Protein AF-A0A6N6PV56-F1 (afdb_monomer_lite)

Structure (mmCIF, N/CA/C/O backbone):
data_AF-A0A6N6PV56-F1
#
_entry.id   AF-A0A6N6PV56-F1
#
loop_
_atom_site.group_PDB
_atom_site.id
_atom_site.type_symbol
_atom_site.label_atom_id
_atom_site.label_alt_id
_atom_site.label_comp_id
_atom_site.label_asym_id
_atom_site.label_entity_id
_atom_site.label_seq_id
_atom_site.pdbx_PDB_ins_code
_atom_site.Cartn_x
_atom_site.Cartn_y
_atom_site.Cartn_z
_atom_site.occupancy
_atom_site.B_iso_or_equiv
_atom_site.auth_seq_id
_atom_site.auth_comp_id
_atom_site.auth_asym_id
_atom_site.auth_atom_id
_atom_site.pdbx_PDB_model_num
ATOM 1 N N . MET A 1 1 ? -36.313 -7.257 58.204 1.00 46.06 1 MET A N 1
ATOM 2 C CA . MET A 1 1 ? -34.987 -7.909 58.115 1.00 46.06 1 MET A CA 1
ATOM 3 C C . MET A 1 1 ? -35.196 -9.178 57.281 1.00 46.06 1 MET A C 1
ATOM 5 O O . MET A 1 1 ? -35.898 -10.039 57.771 1.00 46.06 1 MET A O 1
ATOM 9 N N . ASN A 1 2 ? -34.839 -9.355 56.001 1.00 39.34 2 ASN A N 1
ATOM 10 C CA . ASN A 1 2 ? -33.993 -8.637 55.042 1.00 39.34 2 ASN A CA 1
ATOM 11 C C . ASN A 1 2 ? -34.515 -8.879 53.608 1.00 39.34 2 ASN A C 1
ATOM 13 O O . ASN A 1 2 ? -34.449 -9.997 53.113 1.00 39.34 2 ASN A O 1
ATOM 17 N N . SER A 1 3 ? -34.982 -7.828 52.929 1.00 43.53 3 SER A N 1
ATOM 18 C CA . SER A 1 3 ? -35.458 -7.869 51.534 1.00 43.53 3 SER A CA 1
ATOM 19 C C . SER A 1 3 ? -34.471 -7.140 50.614 1.00 43.53 3 SER A C 1
ATOM 21 O O . SER A 1 3 ? -34.800 -6.116 50.022 1.00 43.53 3 SER A O 1
ATOM 23 N N . ARG A 1 4 ? -33.209 -7.593 50.587 1.00 48.69 4 ARG A N 1
ATOM 24 C CA . ARG A 1 4 ? -32.111 -6.897 49.878 1.00 48.69 4 ARG A CA 1
ATOM 25 C C . ARG A 1 4 ? -31.247 -7.769 48.959 1.00 48.69 4 ARG A C 1
ATOM 27 O O . ARG A 1 4 ? -30.263 -7.273 48.431 1.00 48.69 4 ARG A O 1
ATOM 34 N N . VAL A 1 5 ? -31.605 -9.031 48.721 1.00 49.91 5 VAL A N 1
ATOM 35 C CA . VAL A 1 5 ? -30.749 -9.947 47.931 1.00 49.91 5 VAL A CA 1
ATOM 36 C C . VAL A 1 5 ? -31.137 -10.017 46.441 1.00 49.91 5 VAL A C 1
ATOM 38 O O . VAL A 1 5 ? -30.365 -10.507 45.628 1.00 49.91 5 VAL A O 1
ATOM 41 N N . LEU A 1 6 ? -32.279 -9.455 46.027 1.00 42.16 6 LEU A N 1
ATOM 42 C CA . LEU A 1 6 ? -32.820 -9.668 44.673 1.00 42.16 6 LEU A CA 1
ATOM 43 C C . LEU A 1 6 ? -32.437 -8.611 43.613 1.00 42.16 6 LEU A C 1
ATOM 45 O O . LEU A 1 6 ? -33.061 -8.562 42.560 1.00 42.16 6 LEU A O 1
ATOM 49 N N . ALA A 1 7 ? -31.439 -7.756 43.859 1.00 44.91 7 ALA A N 1
ATOM 50 C CA . ALA A 1 7 ? -31.125 -6.619 42.976 1.00 44.91 7 ALA A CA 1
ATOM 51 C C . ALA A 1 7 ? -29.696 -6.621 42.396 1.00 44.91 7 ALA A C 1
ATOM 53 O O . ALA A 1 7 ? -29.183 -5.565 42.043 1.00 44.91 7 ALA A O 1
ATOM 54 N N . VAL A 1 8 ? -29.034 -7.782 42.297 1.00 48.97 8 VAL A N 1
ATOM 55 C CA . VAL A 1 8 ? -27.640 -7.866 41.797 1.00 48.97 8 VAL A CA 1
ATOM 56 C C . VAL A 1 8 ? -27.528 -8.477 40.386 1.00 48.97 8 VAL A C 1
ATOM 58 O O . VAL A 1 8 ? -26.471 -8.407 39.772 1.00 48.97 8 VAL A O 1
ATOM 61 N N . LEU A 1 9 ? -28.612 -8.994 39.790 1.00 47.25 9 LEU A N 1
ATOM 62 C CA . LEU A 1 9 ? -28.548 -9.647 38.466 1.00 47.25 9 LEU A CA 1
ATOM 63 C C . LEU A 1 9 ? -28.747 -8.733 37.238 1.00 47.25 9 LEU A C 1
ATOM 65 O O . LEU A 1 9 ? -28.621 -9.208 36.115 1.00 47.25 9 LEU A O 1
ATOM 69 N N . ALA A 1 10 ? -29.023 -7.437 37.403 1.00 50.59 10 ALA A N 1
ATOM 70 C CA . ALA A 1 10 ? -29.445 -6.568 36.292 1.00 50.59 10 ALA A CA 1
ATOM 71 C C . ALA A 1 10 ? -28.329 -5.726 35.630 1.00 50.59 10 ALA A C 1
ATOM 73 O O . ALA A 1 10 ? -28.638 -4.773 34.921 1.00 50.59 10 ALA A O 1
ATOM 74 N N . ALA A 1 11 ? -27.044 -6.042 35.836 1.00 52.06 11 ALA A N 1
ATOM 75 C CA . ALA A 1 11 ? -25.938 -5.244 35.282 1.00 52.06 11 ALA A CA 1
ATOM 76 C C . ALA A 1 11 ? -24.897 -6.039 34.472 1.00 52.06 11 ALA A C 1
ATOM 78 O O . ALA A 1 11 ? -23.837 -5.508 34.154 1.00 52.06 11 ALA A O 1
ATOM 79 N N . LEU A 1 12 ? -25.204 -7.273 34.051 1.00 49.59 12 LEU A N 1
ATOM 80 C CA . LEU A 1 12 ? -24.517 -7.901 32.914 1.00 49.59 12 LEU A CA 1
ATOM 81 C C . LEU A 1 12 ? -25.135 -7.381 31.610 1.00 49.59 12 LEU A C 1
ATOM 83 O O . LEU A 1 12 ? -25.704 -8.129 30.818 1.00 49.59 12 LEU A O 1
ATOM 87 N N . CYS A 1 13 ? -25.034 -6.067 31.394 1.00 47.19 13 CYS A N 1
ATOM 88 C CA . CYS A 1 13 ? -25.150 -5.520 30.053 1.00 47.19 13 CYS A CA 1
ATOM 89 C C . CYS A 1 13 ? -23.908 -6.010 29.310 1.00 47.19 13 CYS A C 1
ATOM 91 O O . CYS A 1 13 ? -22.814 -5.459 29.428 1.00 47.19 13 CYS A O 1
ATOM 93 N N . THR A 1 14 ? -24.071 -7.150 28.651 1.00 49.00 14 THR A N 1
ATOM 94 C CA . THR A 1 14 ? -23.127 -7.718 27.706 1.00 49.00 14 THR A CA 1
ATOM 95 C C . THR A 1 14 ? -22.983 -6.711 26.577 1.00 49.00 14 THR A C 1
ATOM 97 O O . THR A 1 14 ? -23.686 -6.751 25.572 1.00 49.00 14 THR A O 1
ATOM 100 N N . VAL A 1 15 ? -22.037 -5.787 26.741 1.00 51.53 15 VAL A N 1
ATOM 101 C CA . VAL A 1 15 ? -21.381 -5.165 25.601 1.00 51.53 15 VAL A CA 1
ATOM 102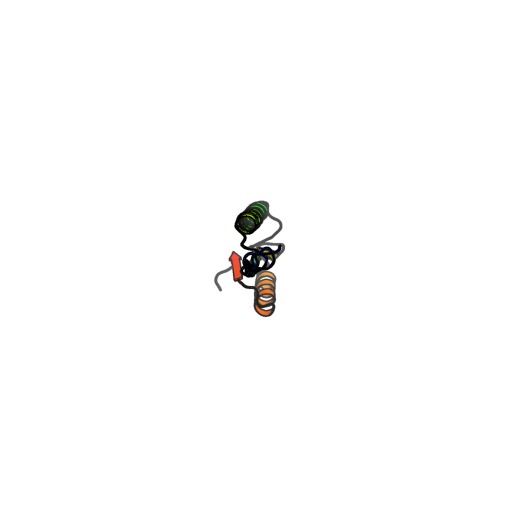 C C . VAL A 1 15 ? -20.612 -6.305 24.946 1.00 51.53 15 VAL A C 1
ATOM 104 O O . VAL A 1 15 ? -19.446 -6.553 25.244 1.00 51.53 15 VAL A O 1
ATOM 107 N N . VAL A 1 16 ? -21.307 -7.077 24.109 1.00 50.91 16 VAL A N 1
ATOM 108 C CA . VAL A 1 16 ? -20.665 -7.850 23.055 1.00 50.91 16 VAL A CA 1
ATOM 109 C C . VAL A 1 16 ? -20.005 -6.782 22.201 1.00 50.91 16 VAL A C 1
ATOM 111 O O . VAL A 1 16 ? -20.644 -6.171 21.347 1.00 50.91 16 VAL A O 1
ATOM 114 N N . GLY A 1 17 ? -18.758 -6.448 22.532 1.00 48.00 17 GLY A N 1
ATOM 115 C CA . GLY A 1 17 ? -17.931 -5.641 21.663 1.00 48.00 17 GLY A CA 1
ATOM 116 C C . GLY A 1 17 ? -17.923 -6.372 20.335 1.00 48.00 17 GLY A C 1
ATOM 117 O O . GLY A 1 17 ? -17.375 -7.470 20.255 1.00 48.00 17 GLY A O 1
ATOM 118 N N . GLN A 1 18 ? -18.607 -5.808 19.338 1.00 53.00 18 GLN A N 1
ATOM 119 C CA . GLN A 1 18 ? -18.426 -6.183 17.943 1.00 53.00 18 GLN A CA 1
ATOM 120 C C . GLN A 1 18 ? -16.915 -6.256 17.744 1.00 53.00 18 GLN A C 1
ATOM 122 O O . GLN A 1 18 ? -16.229 -5.245 17.920 1.00 53.00 18 GLN A O 1
ATOM 127 N N . ALA A 1 19 ? -16.386 -7.457 17.510 1.00 53.41 19 ALA A N 1
ATOM 128 C CA . ALA A 1 19 ? -14.989 -7.605 17.161 1.00 53.41 19 ALA A CA 1
ATOM 129 C C . ALA A 1 19 ? -14.815 -6.783 15.886 1.00 53.41 19 ALA A C 1
ATOM 131 O O . ALA A 1 19 ? -15.353 -7.143 14.845 1.00 53.41 19 ALA A O 1
ATOM 132 N N . ALA A 1 20 ? -14.189 -5.612 16.004 1.00 59.56 20 ALA A N 1
ATOM 133 C CA . ALA A 1 20 ? -13.952 -4.764 14.856 1.00 59.56 20 ALA A CA 1
ATOM 134 C C . ALA A 1 20 ? -13.058 -5.561 13.910 1.00 59.56 20 ALA A C 1
ATOM 136 O O . ALA A 1 20 ? -11.893 -5.811 14.237 1.00 59.56 20 ALA A O 1
ATOM 137 N N . ASP A 1 21 ? -13.624 -6.007 12.789 1.00 67.00 21 ASP A N 1
ATOM 138 C CA . ASP A 1 21 ? -12.885 -6.757 11.785 1.00 67.00 21 ASP A CA 1
ATOM 139 C C . ASP A 1 21 ? -11.641 -5.954 11.408 1.00 67.00 21 ASP A C 1
ATOM 141 O O . ASP A 1 21 ? -11.711 -4.801 10.972 1.00 67.00 21 ASP A O 1
ATOM 145 N N . SER A 1 22 ? -10.473 -6.545 11.657 1.00 89.25 22 SER A N 1
ATOM 146 C CA . SER A 1 22 ? -9.211 -5.896 11.346 1.00 89.25 22 SER A CA 1
ATOM 147 C C . SER A 1 22 ? -8.903 -6.113 9.871 1.00 89.25 22 SER A C 1
ATOM 149 O O . SER A 1 22 ? -8.588 -7.233 9.461 1.00 89.25 22 SER A O 1
ATOM 151 N N . PHE A 1 23 ? -8.954 -5.055 9.070 1.00 96.69 23 PHE A N 1
ATOM 152 C CA . PHE A 1 23 ? -8.618 -5.145 7.655 1.00 96.69 23 PHE A CA 1
ATOM 153 C C . PHE A 1 23 ? -7.106 -5.139 7.463 1.00 96.69 23 PHE A C 1
ATOM 155 O O . PHE A 1 23 ? -6.396 -4.307 8.023 1.00 96.69 23 PHE A O 1
ATOM 162 N N . SER A 1 24 ? -6.601 -6.043 6.634 1.00 97.81 24 SER A N 1
ATOM 163 C CA . SER A 1 24 ? -5.224 -6.001 6.146 1.00 97.81 24 SER A CA 1
ATOM 164 C C . SER A 1 24 ? -5.220 -5.422 4.736 1.00 97.81 24 SER A C 1
ATOM 166 O O . SER A 1 24 ? -5.807 -6.004 3.832 1.00 97.81 24 SER A O 1
ATOM 168 N N . ILE A 1 25 ? -4.595 -4.262 4.541 1.00 98.31 25 ILE A N 1
ATOM 169 C CA . ILE A 1 25 ? -4.605 -3.550 3.258 1.00 98.31 25 ILE A CA 1
ATOM 170 C C . ILE A 1 25 ? -3.173 -3.378 2.771 1.00 98.31 25 ILE A C 1
ATOM 172 O O . ILE A 1 25 ? -2.341 -2.807 3.477 1.00 98.31 25 ILE A O 1
ATOM 176 N N . ALA A 1 26 ? -2.882 -3.857 1.563 1.00 98.56 26 ALA A N 1
ATOM 177 C CA . ALA A 1 26 ? -1.611 -3.607 0.895 1.00 98.56 26 ALA A CA 1
ATOM 178 C C . ALA A 1 26 ? -1.729 -2.409 -0.049 1.00 98.56 26 ALA A C 1
ATOM 180 O O . ALA A 1 26 ? -2.593 -2.390 -0.919 1.00 98.56 26 ALA A O 1
ATOM 181 N N . VAL A 1 27 ? -0.848 -1.426 0.105 1.00 98.50 27 VAL A N 1
ATOM 182 C CA . VAL A 1 27 ? -0.702 -0.292 -0.809 1.00 98.50 27 VAL A CA 1
ATOM 183 C C . VAL A 1 27 ? 0.595 -0.469 -1.589 1.00 98.50 27 VAL A C 1
ATOM 185 O O . VAL A 1 27 ? 1.683 -0.513 -1.004 1.00 98.50 27 VAL A O 1
ATOM 188 N N . ILE A 1 28 ? 0.455 -0.593 -2.909 1.00 98.25 28 ILE A N 1
ATOM 189 C CA . ILE A 1 28 ? 1.528 -0.925 -3.844 1.00 98.25 28 ILE A CA 1
ATOM 190 C C . ILE A 1 28 ? 1.732 0.260 -4.802 1.00 98.25 28 ILE A C 1
ATOM 192 O O . ILE A 1 28 ? 0.989 0.389 -5.780 1.00 98.25 28 ILE A O 1
ATOM 196 N N . PRO A 1 29 ? 2.687 1.168 -4.516 1.00 97.75 29 PRO A N 1
ATOM 197 C CA . PRO A 1 29 ? 2.982 2.316 -5.373 1.00 97.75 29 PRO A CA 1
ATOM 198 C C . PRO A 1 29 ? 3.767 1.910 -6.634 1.00 97.75 29 PRO A C 1
ATOM 200 O O . PRO A 1 29 ? 4.265 0.783 -6.724 1.00 97.75 29 PRO A O 1
ATOM 203 N N . LYS A 1 30 ? 3.946 2.850 -7.578 1.00 95.81 30 LYS A N 1
ATOM 204 C CA . LYS A 1 30 ? 4.855 2.658 -8.730 1.00 95.81 30 LYS A CA 1
ATOM 205 C C . LYS A 1 30 ? 6.330 2.695 -8.324 1.00 95.81 30 LYS A C 1
ATOM 207 O O . LYS A 1 30 ? 7.147 2.100 -9.004 1.00 95.81 30 LYS A O 1
ATOM 212 N N . GLY A 1 31 ? 6.670 3.373 -7.228 1.00 92.69 31 GLY A N 1
ATOM 213 C CA . GLY A 1 31 ? 8.021 3.450 -6.672 1.00 92.69 31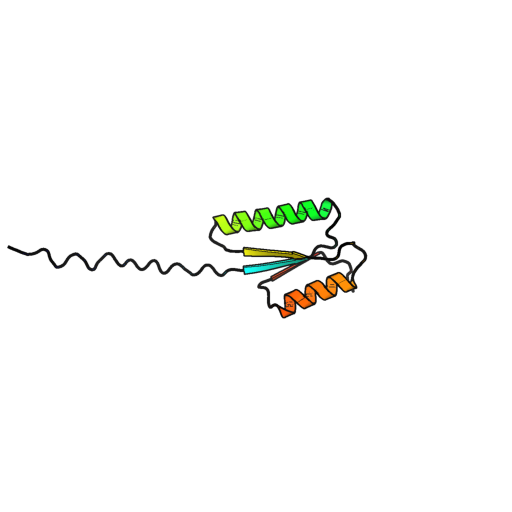 GLY A CA 1
ATOM 214 C C . GLY A 1 31 ? 7.984 3.852 -5.198 1.00 92.69 31 GLY A C 1
ATOM 215 O O . GLY A 1 31 ? 6.950 4.282 -4.690 1.00 92.69 31 GLY A O 1
ATOM 216 N N . THR A 1 32 ? 9.094 3.707 -4.476 1.00 90.81 32 THR A N 1
ATOM 217 C CA . THR A 1 32 ? 9.145 4.012 -3.027 1.00 90.81 32 THR A CA 1
ATOM 218 C C . THR A 1 32 ? 10.150 5.100 -2.650 1.00 90.81 32 THR A C 1
ATOM 220 O O . THR A 1 32 ? 10.175 5.549 -1.505 1.00 90.81 32 THR A O 1
ATOM 223 N N . THR A 1 33 ? 10.949 5.563 -3.611 1.00 88.25 33 THR A N 1
ATOM 224 C CA . THR A 1 33 ? 12.070 6.486 -3.386 1.00 88.25 33 THR A CA 1
ATOM 225 C C . THR A 1 33 ? 11.714 7.956 -3.634 1.00 88.25 33 THR A C 1
ATOM 227 O O . THR A 1 33 ? 12.190 8.827 -2.904 1.00 88.25 33 THR A O 1
ATOM 230 N N . HIS A 1 34 ? 10.847 8.247 -4.611 1.00 89.25 34 HIS A N 1
ATOM 231 C CA . HIS A 1 34 ? 10.446 9.614 -4.963 1.00 89.25 34 HIS A CA 1
ATOM 232 C C . HIS A 1 34 ? 9.553 10.274 -3.895 1.00 89.25 34 HIS A C 1
ATOM 234 O O . HIS A 1 34 ? 8.682 9.631 -3.305 1.00 89.25 34 HIS A O 1
ATOM 240 N N . GLU A 1 35 ? 9.710 11.591 -3.707 1.00 92.00 35 GLU A N 1
ATOM 241 C CA . GLU A 1 35 ? 8.908 12.397 -2.764 1.00 92.00 35 GLU A CA 1
ATOM 242 C C . GLU A 1 35 ? 7.401 12.314 -3.032 1.00 92.00 35 GLU A C 1
ATOM 244 O O . GLU A 1 3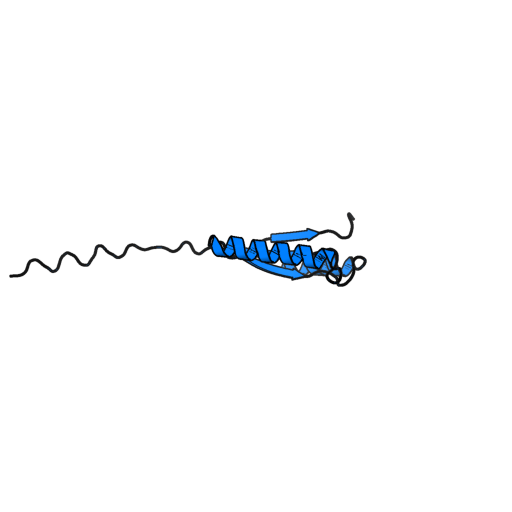5 ? 6.600 12.283 -2.096 1.00 92.00 35 GLU A O 1
ATOM 249 N N . PHE A 1 36 ? 7.012 12.189 -4.305 1.00 93.69 36 PHE A N 1
ATOM 250 C CA . PHE A 1 36 ? 5.623 11.962 -4.698 1.00 93.69 36 PHE A CA 1
ATOM 251 C C . PHE A 1 36 ? 5.013 10.776 -3.933 1.00 93.69 36 PHE A C 1
ATOM 253 O O . PHE A 1 36 ? 4.009 10.939 -3.240 1.00 93.69 36 PHE A O 1
ATOM 260 N N . TRP A 1 37 ? 5.665 9.611 -3.938 1.00 94.75 37 TRP A N 1
ATOM 261 C CA . TRP A 1 37 ? 5.164 8.419 -3.245 1.00 94.75 37 TRP A CA 1
ATOM 262 C C . TRP A 1 37 ? 5.241 8.518 -1.724 1.00 94.75 37 TRP A C 1
ATOM 264 O O . TRP A 1 37 ? 4.389 7.949 -1.041 1.00 94.75 37 TRP A O 1
ATOM 274 N N . LYS A 1 38 ? 6.184 9.291 -1.171 1.00 93.00 38 LYS A N 1
ATOM 275 C CA . LYS A 1 38 ? 6.217 9.577 0.273 1.00 93.00 38 LYS A CA 1
ATOM 276 C C . LYS A 1 38 ? 4.981 10.360 0.718 1.00 93.00 38 LYS A C 1
ATOM 278 O O . LYS A 1 38 ? 4.410 10.043 1.761 1.00 93.00 38 LYS A O 1
ATOM 283 N N . SER A 1 39 ? 4.530 11.325 -0.087 1.00 95.94 39 SER A N 1
ATOM 284 C CA . SER A 1 39 ? 3.295 12.070 0.193 1.00 95.94 39 SER A CA 1
ATOM 285 C C . SER A 1 39 ? 2.055 11.165 0.168 1.00 95.94 39 SER A C 1
ATOM 287 O O . SER A 1 39 ? 1.221 11.228 1.073 1.00 95.94 39 SER A O 1
ATOM 289 N N . ILE A 1 40 ? 1.981 10.238 -0.795 1.00 96.94 40 ILE A N 1
ATOM 290 C CA . ILE A 1 40 ? 0.901 9.245 -0.883 1.00 96.94 40 ILE A CA 1
ATOM 291 C C . ILE A 1 40 ? 0.925 8.303 0.328 1.00 96.94 40 ILE A C 1
ATOM 293 O O . ILE A 1 40 ? -0.121 8.032 0.920 1.00 96.94 40 ILE A O 1
ATOM 297 N N . HIS A 1 41 ? 2.110 7.854 0.755 1.00 97.50 41 HIS A N 1
ATOM 298 C CA . HIS A 1 41 ? 2.264 7.035 1.958 1.00 97.50 41 HIS A CA 1
ATOM 299 C C . HIS A 1 41 ? 1.765 7.763 3.211 1.00 97.50 41 HIS A C 1
ATOM 301 O O . HIS A 1 41 ? 1.020 7.1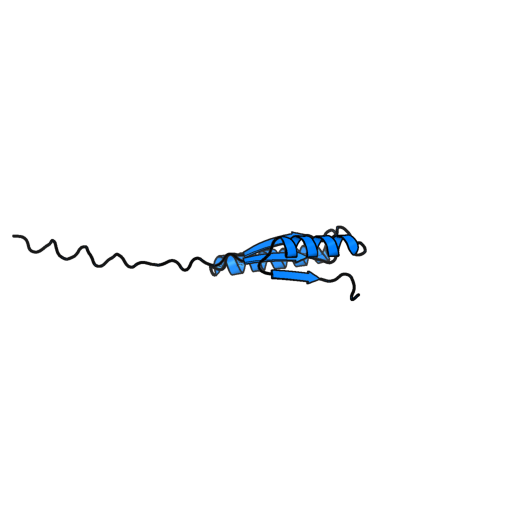84 4.002 1.00 97.50 41 HIS A O 1
ATOM 307 N N . ALA A 1 42 ? 2.114 9.042 3.375 1.00 97.88 42 ALA A N 1
ATOM 308 C CA . ALA A 1 42 ? 1.623 9.852 4.485 1.00 97.88 42 ALA A CA 1
ATOM 309 C C . ALA A 1 42 ? 0.086 9.947 4.488 1.00 97.88 42 ALA A C 1
ATOM 311 O O . ALA A 1 42 ? -0.532 9.823 5.547 1.00 97.88 42 ALA A O 1
ATOM 312 N N . GLY A 1 43 ? -0.538 10.089 3.313 1.00 98.19 43 GLY A N 1
ATOM 313 C CA . GLY A 1 43 ? -1.994 10.044 3.155 1.00 98.19 43 GLY A CA 1
ATOM 314 C C . GLY A 1 43 ? -2.604 8.702 3.576 1.00 98.19 43 GLY A C 1
ATOM 315 O O . GLY A 1 43 ? -3.574 8.679 4.333 1.00 98.19 43 GLY A O 1
ATOM 316 N N . ALA A 1 44 ? -1.998 7.583 3.171 1.00 98.31 44 ALA A N 1
ATOM 317 C CA . ALA A 1 44 ? -2.447 6.246 3.564 1.00 98.31 44 ALA A CA 1
ATOM 318 C C . ALA A 1 44 ? -2.344 6.018 5.086 1.00 98.31 44 ALA A C 1
ATOM 320 O O . ALA A 1 44 ? -3.270 5.491 5.702 1.00 98.31 44 ALA A O 1
ATOM 321 N N . VAL A 1 45 ? -1.256 6.474 5.716 1.00 98.44 45 VAL A N 1
ATOM 322 C CA . VAL A 1 45 ? -1.077 6.415 7.178 1.00 98.44 45 VAL A CA 1
ATOM 323 C C . VAL A 1 45 ? -2.076 7.321 7.901 1.00 98.44 45 VAL A C 1
ATOM 325 O O . VAL A 1 45 ? -2.603 6.945 8.948 1.00 98.44 45 VAL A O 1
ATOM 328 N N . LYS A 1 46 ? -2.375 8.507 7.357 1.00 98.62 46 LYS A N 1
ATOM 329 C CA . LYS A 1 46 ? -3.411 9.393 7.904 1.00 98.62 46 LYS A CA 1
ATOM 330 C C . LYS A 1 46 ? -4.778 8.706 7.890 1.00 98.62 46 LYS A C 1
ATOM 332 O O . LYS A 1 46 ? -5.409 8.637 8.939 1.00 98.62 46 LYS A O 1
ATOM 337 N N . ALA A 1 47 ? -5.177 8.121 6.760 1.00 98.19 47 ALA A N 1
ATOM 338 C CA . ALA A 1 47 ? -6.437 7.387 6.642 1.00 98.19 47 ALA A CA 1
ATOM 339 C C . ALA A 1 47 ? -6.505 6.190 7.607 1.00 98.19 47 ALA A C 1
ATOM 341 O O . ALA A 1 47 ? -7.516 5.991 8.274 1.00 98.19 47 ALA A O 1
ATOM 342 N N . GLN A 1 48 ? -5.408 5.434 7.750 1.00 97.88 48 GLN A N 1
ATOM 343 C CA . GLN A 1 48 ? -5.308 4.351 8.733 1.00 97.88 48 GLN A CA 1
ATOM 344 C C . GLN A 1 48 ? -5.619 4.847 10.154 1.00 97.88 48 GLN A C 1
ATOM 346 O O . GLN A 1 48 ? -6.393 4.215 10.865 1.00 97.88 48 GLN A O 1
ATOM 351 N N . ARG A 1 49 ? -5.039 5.983 10.566 1.00 98.00 49 ARG A N 1
ATOM 352 C CA . ARG A 1 49 ? -5.251 6.576 11.899 1.00 98.00 49 ARG A CA 1
ATOM 353 C C . ARG A 1 49 ? -6.671 7.108 12.087 1.00 98.00 49 ARG A C 1
ATOM 355 O O . ARG A 1 49 ? -7.238 6.951 13.162 1.00 98.00 49 ARG A O 1
ATOM 362 N N . GLU A 1 50 ? -7.239 7.733 11.061 1.00 98.19 50 GLU A N 1
ATOM 363 C CA . GLU A 1 50 ? -8.613 8.246 11.095 1.00 98.19 50 GLU A CA 1
ATOM 364 C C . GLU A 1 50 ? -9.637 7.116 11.233 1.00 98.19 50 GLU A C 1
ATOM 366 O O . GLU A 1 50 ? -10.577 7.242 12.016 1.00 98.19 50 GLU A O 1
ATOM 371 N N . LEU A 1 51 ? -9.431 5.999 10.529 1.00 96.31 51 LEU A N 1
ATOM 372 C CA . LEU A 1 51 ? -10.261 4.799 10.660 1.00 96.31 51 LEU A CA 1
ATOM 373 C C . LEU A 1 51 ? -10.091 4.142 12.032 1.00 96.31 51 LEU A C 1
ATOM 375 O O . LEU A 1 51 ? -11.082 3.752 12.649 1.00 96.31 51 LEU A O 1
ATOM 379 N N . ASP A 1 52 ? -8.858 4.092 12.543 1.00 94.75 52 ASP A N 1
ATOM 380 C CA . ASP A 1 52 ? -8.565 3.564 13.876 1.00 94.75 52 ASP A CA 1
ATOM 381 C C . ASP A 1 52 ? -9.334 4.321 14.969 1.00 94.75 52 ASP A C 1
ATOM 383 O O . ASP A 1 52 ? -9.962 3.705 15.831 1.00 94.75 52 ASP A O 1
ATOM 387 N N . ALA A 1 53 ? -9.355 5.656 14.879 1.00 96.00 53 ALA A N 1
ATOM 388 C CA . ALA A 1 53 ? -10.097 6.534 15.783 1.00 96.00 53 ALA A CA 1
ATOM 389 C C . ALA A 1 53 ? -11.625 6.356 15.688 1.00 96.00 53 ALA A C 1
ATOM 391 O O . ALA A 1 53 ? -12.335 6.619 16.656 1.00 96.00 53 ALA A O 1
ATOM 392 N N . GLN A 1 54 ? -12.129 5.882 14.547 1.00 95.38 54 GLN A N 1
ATOM 393 C CA . GLN A 1 54 ? -13.542 5.546 14.326 1.00 95.38 54 GLN A CA 1
ATOM 394 C C . GLN A 1 54 ? -13.879 4.098 14.725 1.00 95.38 54 GLN A C 1
ATOM 396 O O . GLN A 1 54 ? -15.000 3.641 14.514 1.00 95.38 54 GLN A O 1
ATOM 401 N N . GLY A 1 55 ? -12.921 3.356 15.292 1.00 93.81 55 GLY A N 1
ATOM 402 C CA . GLY A 1 55 ? -13.103 1.968 15.717 1.00 93.81 55 GLY A CA 1
ATOM 403 C C . GLY A 1 55 ? -12.872 0.929 14.618 1.00 93.81 55 GLY A C 1
ATOM 404 O O . GLY A 1 55 ? -13.022 -0.260 14.881 1.00 93.81 55 GLY A O 1
ATOM 405 N N . THR A 1 56 ? -12.463 1.336 13.413 1.00 95.00 56 THR A N 1
ATOM 406 C CA . THR A 1 56 ? -12.130 0.419 12.314 1.00 95.00 56 THR A CA 1
ATOM 407 C C . THR A 1 56 ? -10.626 0.172 12.274 1.00 95.00 56 THR A C 1
ATOM 409 O O . THR A 1 56 ? -9.840 1.029 11.872 1.00 95.00 56 THR A O 1
ATOM 412 N N . LYS A 1 57 ? -10.196 -1.024 12.680 1.00 96.38 57 LYS A N 1
ATOM 413 C CA . LYS A 1 57 ? -8.774 -1.383 12.724 1.00 96.38 57 LYS A CA 1
ATOM 414 C C . LYS A 1 57 ? -8.274 -1.717 11.317 1.00 96.38 57 LYS A C 1
ATOM 416 O O . LYS A 1 57 ? -8.713 -2.688 10.711 1.00 96.38 57 LYS A O 1
ATOM 421 N N . VAL A 1 58 ? -7.302 -0.958 10.814 1.00 96.88 58 VAL A N 1
ATOM 422 C CA . VAL A 1 58 ? -6.638 -1.238 9.530 1.00 96.88 58 VAL A CA 1
ATOM 423 C C . VAL A 1 58 ? -5.151 -1.479 9.759 1.00 96.88 58 VAL A C 1
ATOM 425 O O . VAL A 1 58 ? -4.448 -0.643 10.321 1.00 96.88 58 VAL A O 1
ATOM 428 N N . ARG A 1 59 ? -4.640 -2.616 9.291 1.00 97.12 59 ARG A N 1
ATOM 429 C CA . ARG A 1 59 ? -3.210 -2.901 9.157 1.00 97.12 59 ARG A CA 1
ATOM 430 C C . ARG A 1 59 ? -2.773 -2.546 7.740 1.00 97.12 59 ARG A C 1
ATOM 432 O O . ARG A 1 59 ? -3.109 -3.252 6.793 1.00 97.12 59 ARG A O 1
ATOM 439 N N . LEU A 1 60 ? -2.002 -1.472 7.622 1.00 97.94 60 LEU A N 1
ATOM 440 C CA . LEU A 1 60 ? -1.444 -1.004 6.360 1.00 97.94 60 LEU A CA 1
ATOM 441 C C . LEU A 1 60 ? -0.105 -1.693 6.058 1.00 97.94 60 LEU A C 1
ATOM 443 O O . LEU A 1 60 ? 0.804 -1.678 6.889 1.00 97.94 60 LEU A O 1
ATOM 447 N N . PHE A 1 61 ? 0.042 -2.243 4.856 1.00 98.12 61 PHE A N 1
ATOM 448 C CA . PHE A 1 61 ? 1.331 -2.630 4.289 1.00 98.12 61 PHE A CA 1
ATOM 449 C C . PHE A 1 61 ? 1.707 -1.655 3.177 1.00 98.12 61 PHE A C 1
ATOM 451 O O . PHE A 1 61 ? 0.947 -1.484 2.231 1.00 98.12 61 PHE A O 1
ATOM 458 N N . TRP A 1 62 ? 2.889 -1.052 3.265 1.00 97.50 62 TRP A N 1
ATOM 459 C CA . TRP A 1 62 ? 3.447 -0.206 2.213 1.00 97.50 62 TRP A CA 1
ATOM 460 C C . TRP A 1 62 ? 4.612 -0.934 1.551 1.00 97.50 62 TRP A C 1
ATOM 462 O O . TRP A 1 62 ? 5.665 -1.122 2.169 1.00 97.50 62 TRP A O 1
ATOM 472 N N . LYS A 1 63 ? 4.427 -1.401 0.315 1.00 97.62 63 LYS A N 1
ATOM 473 C CA . LYS A 1 63 ? 5.474 -2.133 -0.401 1.00 97.62 63 LYS A CA 1
ATOM 474 C C . LYS A 1 63 ? 5.280 -2.013 -1.903 1.00 97.62 63 LYS A C 1
ATOM 476 O O . LYS A 1 63 ? 4.202 -2.2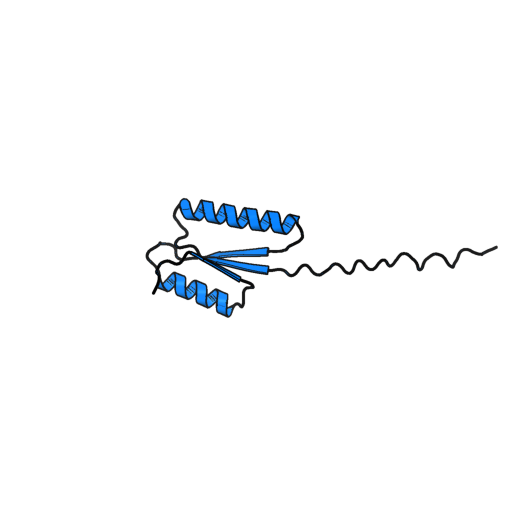81 -2.405 1.00 97.62 63 LYS A O 1
ATOM 481 N N . GLY A 1 64 ? 6.349 -1.681 -2.607 1.00 95.94 64 GLY A N 1
ATOM 482 C CA . GLY A 1 64 ? 6.412 -1.640 -4.063 1.00 95.94 64 GLY A CA 1
ATOM 483 C C . GLY A 1 64 ? 7.859 -1.818 -4.522 1.00 95.94 64 GLY A C 1
ATOM 484 O O . GLY A 1 64 ? 8.711 -2.161 -3.690 1.00 95.94 64 GLY A O 1
ATOM 485 N N . PRO A 1 65 ? 8.139 -1.604 -5.812 1.00 95.31 65 PRO A N 1
ATOM 486 C CA . PRO A 1 65 ? 9.503 -1.550 -6.320 1.00 95.31 65 PRO A CA 1
ATOM 487 C C . PRO A 1 65 ? 10.245 -0.304 -5.810 1.00 95.31 65 PRO A C 1
ATOM 489 O O . PRO A 1 65 ? 9.646 0.686 -5.370 1.00 95.31 65 PRO A O 1
ATOM 492 N N . ASP A 1 66 ? 11.574 -0.346 -5.870 1.00 92.12 66 ASP A N 1
ATOM 493 C CA . ASP A 1 66 ? 12.414 0.794 -5.484 1.00 92.12 66 ASP A CA 1
ATOM 494 C C . ASP A 1 66 ? 12.369 1.908 -6.546 1.00 92.12 66 ASP A C 1
ATOM 496 O O . ASP A 1 66 ? 12.460 3.097 -6.217 1.00 92.12 66 ASP A O 1
ATOM 500 N N . ARG A 1 67 ? 12.161 1.526 -7.813 1.00 90.12 67 ARG A N 1
ATOM 501 C CA . ARG A 1 67 ? 12.139 2.394 -8.996 1.00 90.12 67 ARG A CA 1
ATOM 502 C C . ARG A 1 67 ? 10.889 2.158 -9.844 1.00 90.12 67 ARG A C 1
ATOM 504 O O . ARG A 1 67 ? 10.351 1.056 -9.861 1.00 90.12 67 ARG A O 1
ATOM 511 N N . GLU A 1 68 ? 10.482 3.184 -10.588 1.00 92.06 68 GLU A N 1
ATOM 512 C CA . GLU A 1 68 ? 9.280 3.165 -11.438 1.00 92.06 68 GLU A CA 1
ATOM 513 C C . GLU A 1 68 ? 9.468 2.475 -12.802 1.00 92.06 68 GLU A C 1
ATOM 515 O O . GLU A 1 68 ? 8.682 2.681 -13.721 1.00 92.06 68 GLU A O 1
ATOM 520 N N . ASP A 1 69 ? 10.517 1.677 -12.962 1.00 91.62 69 ASP A N 1
ATOM 521 C CA . ASP A 1 69 ? 10.782 0.866 -14.153 1.00 91.62 69 ASP A CA 1
ATOM 522 C C . ASP A 1 69 ? 10.800 -0.642 -13.851 1.00 91.62 69 ASP A C 1
ATOM 524 O O . ASP A 1 69 ? 10.836 -1.456 -14.771 1.00 91.62 69 ASP A O 1
ATOM 528 N N . ASP A 1 70 ? 10.710 -1.035 -12.577 1.00 94.31 70 ASP A N 1
ATOM 529 C CA . ASP A 1 70 ? 10.791 -2.433 -12.154 1.00 94.31 70 ASP A CA 1
ATOM 530 C C . ASP A 1 70 ? 9.397 -3.072 -12.032 1.00 94.31 70 ASP A C 1
ATOM 532 O O . ASP A 1 70 ? 8.830 -3.260 -10.947 1.00 94.31 70 ASP A O 1
ATOM 536 N N . ARG A 1 71 ? 8.820 -3.383 -13.196 1.00 94.31 71 ARG A N 1
ATOM 537 C CA . ARG A 1 71 ? 7.508 -4.032 -13.309 1.00 94.31 71 ARG A CA 1
ATOM 538 C C . ARG A 1 71 ? 7.481 -5.409 -12.665 1.00 94.31 71 ARG A C 1
ATOM 540 O O . ARG A 1 71 ? 6.545 -5.714 -11.926 1.00 94.31 71 ARG A O 1
ATOM 547 N N . ASP A 1 72 ? 8.483 -6.235 -12.942 1.00 95.38 72 ASP A N 1
ATOM 548 C CA . ASP A 1 72 ? 8.513 -7.621 -12.474 1.00 95.38 72 ASP A CA 1
ATOM 549 C C . ASP A 1 72 ? 8.491 -7.657 -10.945 1.00 95.38 72 ASP A C 1
ATOM 551 O O . ASP A 1 72 ? 7.787 -8.468 -10.335 1.00 95.38 72 ASP A O 1
ATOM 555 N N . LYS A 1 73 ? 9.167 -6.700 -10.298 1.00 96.31 73 LYS A N 1
ATOM 556 C CA . LYS A 1 73 ? 9.080 -6.544 -8.853 1.00 96.31 73 LYS A CA 1
ATOM 557 C C . LYS A 1 73 ? 7.694 -6.128 -8.376 1.00 96.31 73 LYS A C 1
ATOM 559 O O . LYS A 1 73 ? 7.249 -6.632 -7.344 1.00 96.31 73 LYS A O 1
ATOM 564 N N . GLN A 1 74 ? 7.004 -5.233 -9.082 1.00 97.00 74 GLN A N 1
ATOM 565 C CA . GLN A 1 74 ? 5.637 -4.852 -8.720 1.00 97.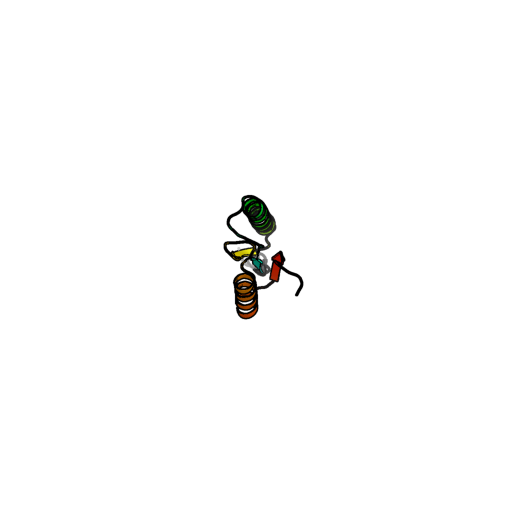00 74 GLN A CA 1
ATOM 566 C C . GLN A 1 74 ? 4.679 -6.050 -8.821 1.00 97.00 74 GLN A C 1
ATOM 568 O O . GLN A 1 74 ? 3.910 -6.276 -7.884 1.00 97.00 74 GLN A O 1
ATOM 573 N N . ILE A 1 75 ? 4.789 -6.860 -9.880 1.00 96.94 75 ILE A N 1
ATOM 574 C CA . ILE A 1 75 ? 4.014 -8.100 -10.055 1.00 96.94 75 ILE A CA 1
ATOM 575 C C . ILE A 1 75 ? 4.261 -9.051 -8.881 1.00 96.94 75 ILE A C 1
ATOM 577 O O . ILE A 1 75 ? 3.312 -9.446 -8.203 1.00 96.94 75 ILE A O 1
ATOM 581 N N . GLN A 1 76 ? 5.526 -9.324 -8.546 1.00 97.69 76 GLN A N 1
ATOM 582 C CA . GLN A 1 76 ? 5.870 -10.178 -7.403 1.00 97.69 76 GLN A CA 1
ATOM 583 C C . GLN A 1 76 ? 5.263 -9.667 -6.091 1.00 97.69 76 GLN A C 1
ATOM 585 O O . GLN A 1 76 ? 4.846 -10.450 -5.237 1.00 97.69 76 GLN A O 1
ATOM 590 N N . VAL A 1 77 ? 5.237 -8.350 -5.869 1.00 97.81 77 VAL A N 1
ATOM 591 C CA . VAL A 1 77 ? 4.639 -7.776 -4.656 1.00 97.81 77 VAL A CA 1
ATOM 592 C C . VAL A 1 77 ? 3.124 -8.002 -4.633 1.00 97.81 77 VAL A C 1
ATOM 594 O O . VAL A 1 77 ? 2.604 -8.401 -3.588 1.00 97.81 77 VAL A O 1
ATOM 597 N N . VAL A 1 78 ? 2.431 -7.811 -5.761 1.00 98.00 78 VAL A N 1
ATOM 598 C CA . VAL A 1 78 ? 0.992 -8.099 -5.888 1.00 98.00 78 VAL A CA 1
ATOM 599 C C . VAL A 1 78 ? 0.715 -9.575 -5.601 1.00 98.00 78 VAL A C 1
ATOM 601 O O . VAL A 1 78 ? -0.089 -9.879 -4.721 1.00 98.00 78 VAL A O 1
ATOM 604 N N . GLU A 1 79 ? 1.423 -10.492 -6.262 1.00 98.25 79 GLU A N 1
ATOM 605 C CA . GLU A 1 79 ? 1.273 -11.942 -6.073 1.00 98.25 79 GLU A CA 1
ATOM 606 C C . GLU A 1 79 ? 1.478 -12.354 -4.612 1.00 98.25 79 GLU A C 1
ATOM 608 O O . GLU A 1 79 ? 0.680 -13.108 -4.051 1.00 98.25 79 GLU A O 1
ATOM 613 N N . ASN A 1 80 ? 2.501 -11.798 -3.956 1.00 98.50 80 ASN A N 1
ATOM 614 C CA . ASN A 1 80 ? 2.778 -12.063 -2.549 1.00 98.50 80 ASN A CA 1
ATOM 615 C C . ASN A 1 80 ? 1.619 -11.647 -1.632 1.00 98.50 80 ASN A C 1
ATOM 617 O O . ASN A 1 80 ? 1.288 -12.379 -0.697 1.00 98.50 80 ASN A O 1
ATOM 621 N N . PHE A 1 81 ? 1.000 -10.484 -1.855 1.00 98.50 81 PHE A N 1
ATOM 622 C CA . PHE A 1 81 ? -0.125 -10.042 -1.024 1.00 98.50 81 PHE A CA 1
ATOM 623 C C . PHE A 1 81 ? -1.428 -10.770 -1.345 1.00 98.50 81 PHE A C 1
ATOM 625 O O . PHE A 1 81 ? -2.187 -11.068 -0.421 1.00 98.50 81 PHE A O 1
ATOM 632 N N . THR A 1 82 ? -1.637 -11.151 -2.604 1.00 98.19 82 THR A N 1
ATOM 633 C CA . THR A 1 82 ? -2.725 -12.049 -3.002 1.00 98.19 82 THR A CA 1
ATOM 634 C C . THR A 1 82 ? -2.595 -13.402 -2.299 1.00 98.19 82 THR A C 1
ATOM 636 O O . THR A 1 82 ? -3.544 -13.862 -1.664 1.00 98.19 82 THR A O 1
ATOM 639 N N . ALA A 1 83 ? -1.404 -14.011 -2.309 1.00 98.38 83 ALA A N 1
ATOM 640 C CA . ALA A 1 83 ? -1.139 -15.282 -1.631 1.00 98.38 83 ALA A CA 1
ATOM 641 C C . ALA A 1 83 ? -1.318 -15.188 -0.104 1.00 98.38 83 ALA A C 1
ATOM 643 O O . ALA A 1 83 ? -1.815 -16.120 0.528 1.00 98.38 83 ALA A O 1
ATOM 644 N N . ARG A 1 84 ? -0.971 -14.038 0.491 1.00 97.69 84 ARG A N 1
ATOM 645 C CA . ARG A 1 84 ? -1.205 -13.733 1.915 1.00 97.69 84 ARG A CA 1
ATOM 646 C C . ARG A 1 84 ? -2.676 -13.503 2.267 1.00 97.69 84 ARG A C 1
ATOM 648 O O . ARG A 1 84 ? -2.971 -13.385 3.454 1.00 97.69 84 ARG A O 1
ATOM 655 N N . LYS A 1 85 ? -3.578 -13.444 1.280 1.00 97.44 85 LYS A N 1
ATOM 656 C CA . LYS A 1 85 ? -5.016 -13.196 1.460 1.00 97.44 85 LYS A CA 1
ATOM 657 C C . LYS A 1 85 ? -5.291 -11.934 2.278 1.00 97.44 85 LYS A C 1
ATOM 659 O O . LYS A 1 85 ? -6.060 -11.959 3.238 1.00 97.44 85 LYS A O 1
ATOM 664 N N . VAL A 1 86 ? -4.632 -10.834 1.910 1.00 98.00 86 VAL A N 1
ATOM 665 C CA . VAL A 1 86 ? -4.978 -9.528 2.482 1.00 98.00 86 VAL A CA 1
ATOM 666 C C . VAL A 1 86 ? -6.436 -9.183 2.177 1.00 98.00 86 VAL A C 1
ATOM 668 O O . VAL A 1 86 ? -6.985 -9.608 1.163 1.00 98.00 86 VAL A O 1
ATOM 671 N N . SER A 1 87 ? -7.058 -8.391 3.044 1.00 98.00 87 SER A N 1
ATOM 672 C CA . SER A 1 87 ? -8.442 -7.941 2.872 1.00 98.00 87 SER A CA 1
ATOM 673 C C . SER A 1 87 ? -8.632 -7.066 1.628 1.00 98.00 87 SER A C 1
ATOM 675 O O . SER A 1 87 ? -9.731 -7.010 1.087 1.00 98.00 87 SER A O 1
ATOM 677 N N . GLY A 1 88 ? -7.579 -6.379 1.174 1.00 97.88 88 GLY A N 1
ATOM 678 C CA . GLY A 1 88 ? -7.620 -5.568 -0.038 1.00 97.88 88 GLY A CA 1
ATOM 679 C C . GLY A 1 88 ? -6.245 -5.107 -0.516 1.00 97.88 88 GLY A C 1
ATOM 680 O O . GLY A 1 88 ? -5.278 -5.057 0.250 1.00 97.88 88 GLY A O 1
ATOM 681 N N . ILE A 1 89 ? -6.178 -4.754 -1.800 1.00 98.56 89 ILE A N 1
ATOM 682 C CA . ILE A 1 89 ? -4.989 -4.208 -2.458 1.00 98.56 89 ILE A CA 1
ATOM 683 C C . ILE A 1 89 ? -5.359 -2.871 -3.105 1.00 98.56 89 ILE A C 1
ATOM 685 O O . ILE A 1 89 ? -6.312 -2.790 -3.876 1.00 98.56 89 ILE A O 1
ATOM 689 N N . VAL A 1 90 ? -4.582 -1.833 -2.808 1.00 98.25 90 VAL A N 1
ATOM 690 C CA . VAL A 1 90 ? -4.603 -0.540 -3.497 1.00 98.25 90 VAL A CA 1
ATOM 691 C C . VAL A 1 90 ? -3.351 -0.476 -4.361 1.00 98.25 90 VAL A C 1
ATOM 693 O O . VAL A 1 90 ? -2.236 -0.432 -3.842 1.00 98.25 90 VAL A O 1
ATOM 696 N N . LEU A 1 91 ? -3.528 -0.499 -5.677 1.00 97.69 91 LEU A N 1
ATOM 697 C CA . LEU A 1 91 ? -2.437 -0.583 -6.643 1.00 97.69 91 LEU A CA 1
ATOM 698 C C . LEU A 1 91 ? -2.361 0.699 -7.474 1.00 97.69 91 LEU A C 1
ATOM 700 O O . LEU A 1 91 ? -3.359 1.120 -8.055 1.00 97.69 91 LEU A O 1
ATOM 704 N N . ALA A 1 92 ? -1.165 1.279 -7.571 1.00 97.00 92 ALA A N 1
ATOM 705 C CA . ALA A 1 92 ? -0.825 2.242 -8.612 1.00 97.00 92 ALA A CA 1
ATOM 706 C C . ALA A 1 92 ? -0.008 1.511 -9.694 1.00 97.00 92 ALA A C 1
ATOM 708 O O . ALA A 1 92 ? 1.190 1.286 -9.498 1.00 97.00 92 ALA A O 1
ATOM 709 N N . PRO A 1 93 ? -0.634 1.086 -10.805 1.00 95.38 93 PRO A N 1
ATOM 710 C CA . PRO A 1 93 ? 0.009 0.193 -11.759 1.00 95.38 93 PRO A CA 1
ATOM 711 C C . PRO A 1 93 ? 1.121 0.902 -12.545 1.00 95.38 93 PRO A C 1
ATOM 713 O O . PRO A 1 93 ? 1.012 2.080 -12.920 1.00 95.38 93 PRO A O 1
ATOM 716 N N . LEU A 1 94 ? 2.222 0.185 -12.771 1.00 91.75 94 LEU A N 1
ATOM 717 C CA . LEU A 1 94 ? 3.334 0.652 -13.595 1.00 91.75 94 LEU A CA 1
ATOM 718 C C . LEU A 1 94 ? 2.958 0.713 -15.073 1.00 91.75 94 LEU A C 1
ATOM 720 O O . LEU A 1 94 ? 3.172 1.758 -15.693 1.00 91.75 94 LEU A O 1
ATOM 724 N N . ASP A 1 95 ? 2.345 -0.352 -15.584 1.00 87.44 95 ASP A N 1
ATOM 725 C CA . ASP A 1 95 ? 1.878 -0.483 -16.959 1.00 87.44 95 ASP A CA 1
ATOM 726 C C . ASP A 1 95 ? 0.412 -0.958 -17.028 1.00 87.44 95 ASP A C 1
ATOM 728 O O . ASP A 1 95 ? -0.311 -0.964 -16.033 1.00 87.44 95 ASP A O 1
ATOM 732 N N . SER A 1 96 ? -0.059 -1.243 -18.241 1.00 79.62 96 SER A N 1
ATOM 733 C CA . SER A 1 96 ? -1.453 -1.603 -18.542 1.00 79.62 96 SER A CA 1
ATOM 734 C C . SER A 1 96 ? -1.564 -2.941 -19.275 1.00 79.62 96 SER A C 1
ATOM 736 O O . SER A 1 96 ? -2.540 -3.163 -19.990 1.00 79.62 96 SER A O 1
ATOM 738 N N . GLN A 1 97 ? -0.528 -3.777 -19.186 1.00 57.31 97 GLN A N 1
ATOM 739 C CA . GLN A 1 97 ? -0.352 -4.965 -20.022 1.00 57.31 97 GLN A CA 1
ATOM 740 C C . GLN A 1 97 ? -0.360 -6.239 -19.185 1.00 57.31 97 GLN A C 1
ATOM 742 O O . GLN A 1 97 ? 0.303 -6.253 -18.128 1.00 57.31 97 GLN A O 1
#

Radius of gyration: 22.61 Å; chains: 1; bounding box: 48×28×78 Å

pLDDT: mean 85.4, std 19.59, range [39.34, 98.62]

Sequence (97 aa):
MNSRVLAVLAALCTVVGQAADSFSIAVIPKGTTHEFWKSIHAGAVKAQRELDAQGTKVRLFWKGPDREDDRDKQIQVVENFTARKVSGIVLAPLDSQ

Foldseek 3Di:
DDDPDPPDPPPPPPPPPPPQPEAEEEEEELADADPVVVVVVVVVVVVQVVCVVVVHHYHYHYDYHHHNVCQVRRVVVVVVVVVVVGNYYHDDHSDDD

Secondary structure (DSSP, 8-state):
----SSSSSTT-----------EEEEEE-S-SSSHHHHHHHHHHHHHHHHHHHTT--EEEEE---SSTT-HHHHHHHHHHHHHTT-SEEEE--S---